Protein AF-A0A376F8F1-F1 (afdb_monomer_lite)

Foldseek 3Di:
DADPVRDDDDDDDPVVVVPDDFAKDKDKDWDADPVGDIDMDIDIDGDDPDDKDKDKDQKPNVVDDDPVNVPDDIDIDTDIPPDDDDDD

Secondary structure (DSSP, 8-state):
---TTS-------HHHHTTPPSEEEEEEEEEE-TTS-EEEEEEEEEE--PPPEEEEPPTTTTS---TTGGGS-----EEEESPPPPP-

Radius of gyration: 25.8 Å; chains: 1; bounding box: 56×26×68 Å

Structure (mmCIF, N/CA/C/O backbone):
data_AF-A0A376F8F1-F1
#
_entry.id   AF-A0A376F8F1-F1
#
loop_
_atom_site.group_PDB
_atom_site.id
_atom_site.type_symbol
_atom_site.label_atom_id
_atom_site.label_alt_id
_atom_site.label_comp_id
_atom_site.label_asym_id
_atom_site.label_entity_id
_atom_site.label_seq_id
_atom_site.pdbx_PDB_ins_code
_atom_site.Cartn_x
_atom_site.Cartn_y
_atom_site.Cartn_z
_atom_site.occupancy
_atom_site.B_iso_or_equiv
_atom_site.auth_seq_id
_atom_site.auth_comp_id
_atom_site.auth_asym_id
_atom_site.auth_atom_id
_atom_site.pdbx_PDB_model_num
ATOM 1 N N . MET A 1 1 ? 8.571 2.077 -29.474 1.00 64.94 1 MET A N 1
ATOM 2 C CA . MET A 1 1 ? 9.594 2.825 -30.241 1.00 64.94 1 MET A CA 1
ATOM 3 C C . MET A 1 1 ? 10.086 3.966 -29.371 1.00 64.94 1 MET A C 1
ATOM 5 O O . MET A 1 1 ? 9.281 4.485 -28.609 1.00 64.94 1 MET A O 1
ATOM 9 N N . LEU A 1 2 ? 11.376 4.293 -29.448 1.00 82.62 2 LEU A N 1
ATOM 10 C CA . LEU A 1 2 ? 11.977 5.438 -28.763 1.00 82.62 2 LEU A CA 1
ATOM 11 C C . LEU A 1 2 ? 11.727 6.705 -29.592 1.00 82.62 2 LEU A C 1
ATOM 13 O O . LEU A 1 2 ? 11.845 6.644 -30.818 1.00 82.62 2 LEU A O 1
ATOM 17 N N . ASP A 1 3 ? 11.383 7.823 -28.963 1.00 86.19 3 ASP A N 1
ATOM 18 C CA . ASP A 1 3 ? 11.376 9.122 -29.634 1.00 86.19 3 ASP A CA 1
ATOM 19 C C . ASP A 1 3 ? 12.793 9.726 -29.702 1.00 86.19 3 ASP A C 1
ATOM 21 O O . ASP A 1 3 ? 13.757 9.190 -29.150 1.00 86.19 3 ASP A O 1
ATOM 25 N N . ALA A 1 4 ? 12.936 10.857 -30.397 1.00 85.06 4 ALA A N 1
ATOM 26 C CA . ALA A 1 4 ? 14.224 11.538 -30.546 1.00 85.06 4 ALA A CA 1
ATOM 27 C C . ALA A 1 4 ? 14.801 12.080 -29.219 1.00 85.06 4 ALA A C 1
ATOM 29 O O . ALA A 1 4 ? 15.971 12.455 -29.178 1.00 85.06 4 ALA A O 1
ATOM 30 N N . ALA A 1 5 ? 13.999 12.123 -28.152 1.00 86.81 5 ALA A N 1
ATOM 31 C CA . ALA A 1 5 ? 14.392 12.550 -26.813 1.00 86.81 5 ALA A CA 1
ATOM 32 C C . ALA A 1 5 ? 14.674 11.368 -25.864 1.00 86.81 5 ALA A C 1
ATOM 34 O O . ALA A 1 5 ? 15.035 11.592 -24.711 1.00 86.81 5 ALA A O 1
ATOM 35 N N . GLY A 1 6 ? 14.553 10.118 -26.326 1.00 84.31 6 GLY A N 1
ATOM 36 C CA . GLY A 1 6 ? 14.784 8.942 -25.490 1.00 84.31 6 GLY A CA 1
ATOM 37 C C . GLY A 1 6 ? 13.557 8.470 -24.704 1.00 84.31 6 GLY A C 1
ATOM 38 O O . GLY A 1 6 ? 13.692 7.601 -23.840 1.00 84.31 6 GLY A O 1
ATOM 39 N N . ASN A 1 7 ? 12.361 8.989 -24.991 1.00 88.75 7 ASN A N 1
ATOM 40 C CA . ASN A 1 7 ? 11.135 8.527 -24.346 1.00 88.75 7 ASN A CA 1
ATOM 41 C C . ASN A 1 7 ? 10.533 7.350 -25.103 1.00 88.75 7 ASN A C 1
ATOM 43 O O . ASN A 1 7 ? 10.590 7.256 -26.329 1.00 88.75 7 ASN A O 1
ATOM 47 N N . TRP A 1 8 ? 9.899 6.455 -24.365 1.00 88.75 8 TRP A N 1
ATOM 48 C CA . TRP A 1 8 ? 9.186 5.317 -24.917 1.00 88.75 8 TRP A CA 1
ATOM 49 C C . TRP A 1 8 ? 7.965 5.023 -24.051 1.00 88.75 8 TRP A C 1
ATOM 51 O O . TRP A 1 8 ? 7.893 5.408 -22.886 1.00 88.75 8 TRP A O 1
ATOM 61 N N . SER A 1 9 ? 6.990 4.338 -24.637 1.00 89.94 9 SER A N 1
ATOM 62 C CA . SER A 1 9 ? 5.803 3.870 -23.932 1.00 89.94 9 SER A CA 1
ATOM 63 C C . SER A 1 9 ? 5.436 2.475 -24.417 1.00 89.94 9 SER A C 1
ATOM 65 O O . SER A 1 9 ? 5.670 2.120 -25.579 1.00 89.94 9 SER A O 1
ATOM 67 N N . VAL A 1 10 ? 4.873 1.686 -23.510 1.00 89.69 10 VAL A N 1
ATOM 68 C CA . VAL A 1 10 ? 4.316 0.365 -23.779 1.00 89.69 10 VAL A CA 1
ATOM 69 C C . VAL A 1 10 ? 3.016 0.224 -22.997 1.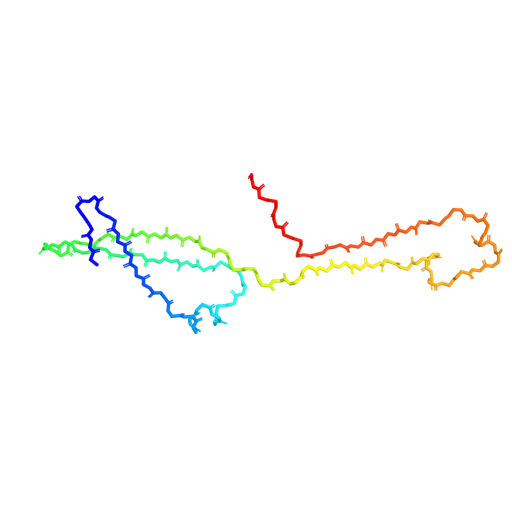00 89.69 10 VAL A C 1
ATOM 71 O O . VAL A 1 10 ? 2.938 0.601 -21.829 1.00 89.69 10 VAL A O 1
ATOM 74 N N . GLY A 1 11 ? 1.982 -0.299 -23.651 1.00 90.81 11 GLY A N 1
ATOM 75 C CA . GLY A 1 11 ? 0.732 -0.631 -22.981 1.00 90.81 11 GLY A CA 1
ATOM 76 C C . GLY A 1 11 ? 0.878 -1.923 -22.183 1.00 90.81 11 GLY A C 1
ATOM 77 O O . GLY A 1 11 ? 1.432 -2.901 -22.684 1.00 90.81 11 GLY A O 1
ATOM 78 N N . VAL A 1 12 ? 0.342 -1.939 -20.965 1.00 90.12 12 VAL A N 1
ATOM 79 C CA . VAL A 1 12 ? 0.230 -3.147 -20.142 1.00 90.12 12 VAL A CA 1
ATOM 80 C C . VAL A 1 12 ? -1.235 -3.598 -20.146 1.00 90.12 12 VAL A C 1
ATOM 82 O O . VAL A 1 12 ? -2.111 -2.772 -19.882 1.00 90.12 12 VAL A O 1
ATOM 85 N N . PRO A 1 13 ? -1.547 -4.870 -20.463 1.00 95.12 13 PRO A N 1
ATOM 86 C CA . PRO A 1 13 ? -2.923 -5.356 -20.443 1.00 95.12 13 PRO A CA 1
ATOM 87 C C . PRO A 1 13 ? -3.567 -5.212 -19.061 1.00 95.12 13 PRO A C 1
ATOM 89 O O . PRO 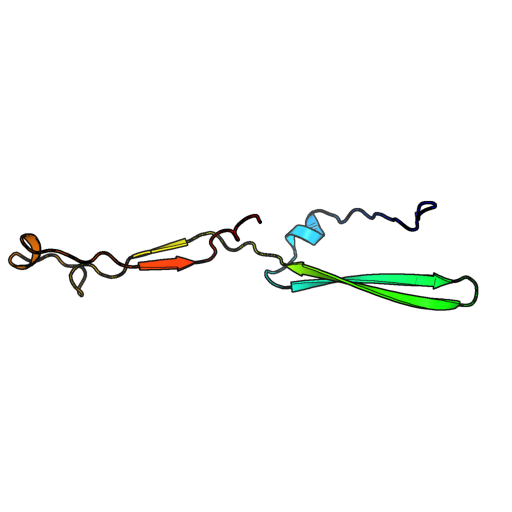A 1 13 ? -2.935 -5.493 -18.044 1.00 95.12 13 PRO A O 1
ATOM 92 N N . ALA A 1 14 ? -4.857 -4.870 -19.023 1.00 92.81 14 ALA A N 1
ATOM 93 C CA . ALA A 1 14 ? -5.598 -4.716 -17.768 1.00 92.81 14 ALA A CA 1
ATOM 94 C C . ALA A 1 14 ? -5.572 -5.987 -16.899 1.00 92.81 14 ALA A C 1
ATOM 96 O O . ALA A 1 14 ? -5.495 -5.883 -15.682 1.00 92.81 14 ALA A O 1
ATOM 97 N N . SER A 1 15 ? -5.556 -7.174 -17.518 1.00 95.00 15 SER A N 1
ATOM 98 C CA . SER A 1 15 ? -5.469 -8.459 -16.813 1.00 95.00 15 SER A CA 1
ATOM 99 C C . SER A 1 15 ? -4.157 -8.655 -16.051 1.00 95.00 15 SER A C 1
ATOM 101 O O . SER A 1 15 ? -4.132 -9.365 -15.050 1.00 95.00 15 SER A O 1
ATOM 103 N N . VAL A 1 16 ? -3.064 -8.045 -16.523 1.00 91.69 16 VAL A N 1
ATOM 104 C CA . VAL A 1 16 ? -1.770 -8.059 -15.826 1.00 91.69 16 VAL A CA 1
ATOM 105 C C . VAL A 1 16 ? -1.839 -7.138 -14.613 1.00 91.69 16 VAL A C 1
ATOM 107 O O . VAL A 1 16 ? -1.426 -7.534 -13.531 1.00 91.69 16 VAL A O 1
ATOM 110 N N . ILE A 1 17 ? -2.424 -5.947 -14.777 1.00 90.56 17 ILE A N 1
ATOM 111 C CA . ILE A 1 17 ? -2.592 -4.975 -13.689 1.00 90.56 17 ILE A CA 1
ATOM 112 C C . ILE A 1 17 ? -3.511 -5.524 -12.591 1.00 90.56 17 ILE A C 1
ATOM 114 O O . ILE A 1 17 ? -3.165 -5.450 -11.418 1.00 90.56 17 ILE A O 1
ATOM 118 N N . SER A 1 18 ? -4.638 -6.143 -12.954 1.00 89.12 18 SER A N 1
ATOM 119 C CA . SER A 1 18 ? -5.572 -6.742 -11.989 1.00 89.12 18 SER A CA 1
ATOM 120 C C . SER A 1 18 ? -5.012 -7.961 -11.250 1.00 89.12 18 SER A C 1
ATOM 122 O O . SER A 1 18 ? -5.631 -8.427 -10.301 1.00 89.12 18 SER A O 1
ATOM 124 N N . GLY A 1 19 ? -3.899 -8.528 -11.724 1.00 91.44 19 GLY A N 1
ATOM 125 C CA . GLY A 1 19 ? -3.229 -9.665 -11.095 1.00 91.44 19 GLY A CA 1
ATOM 126 C C . GLY A 1 19 ? -2.118 -9.275 -10.118 1.00 91.44 19 GLY A C 1
ATOM 127 O O . GLY A 1 19 ? -1.492 -10.169 -9.553 1.00 91.44 19 GLY A O 1
ATOM 128 N N . LEU A 1 20 ? -1.831 -7.981 -9.946 1.00 92.94 20 LEU A N 1
ATOM 129 C CA . LEU A 1 20 ? -0.813 -7.516 -9.007 1.00 92.94 20 LEU A CA 1
ATOM 130 C C . LEU A 1 20 ? -1.332 -7.618 -7.570 1.00 92.94 20 LEU A C 1
ATOM 132 O O . LEU A 1 20 ? -2.443 -7.187 -7.273 1.00 92.94 20 LEU A O 1
ATOM 136 N N . SER A 1 21 ? -0.509 -8.169 -6.682 1.00 93.00 21 SER A N 1
ATOM 137 C CA . SER A 1 21 ? -0.752 -8.119 -5.240 1.00 93.00 21 SER A CA 1
ATOM 138 C C . SER A 1 21 ? -0.381 -6.750 -4.678 1.00 93.00 21 SER A C 1
ATOM 140 O O . SER A 1 21 ? 0.507 -6.085 -5.217 1.00 93.00 21 SER A O 1
ATOM 142 N N . ASP A 1 22 ? -0.996 -6.380 -3.554 1.00 91.38 22 ASP A N 1
ATOM 143 C CA . ASP A 1 22 ? -0.594 -5.202 -2.786 1.00 91.38 22 ASP A CA 1
ATOM 144 C C . ASP A 1 22 ? 0.894 -5.252 -2.407 1.00 91.38 22 ASP A C 1
ATOM 146 O O . ASP A 1 22 ? 1.457 -6.315 -2.114 1.00 91.38 22 ASP A O 1
ATOM 150 N N . GLY A 1 23 ? 1.521 -4.077 -2.391 1.00 90.50 23 GLY A N 1
ATOM 151 C CA . GLY A 1 23 ? 2.934 -3.884 -2.087 1.00 90.50 23 GLY A CA 1
ATOM 152 C C . GLY A 1 23 ? 3.730 -3.287 -3.246 1.00 90.50 23 GLY A C 1
ATOM 153 O O . GLY A 1 23 ? 3.191 -2.708 -4.189 1.00 90.50 23 GLY A O 1
ATOM 154 N N . THR A 1 24 ? 5.055 -3.389 -3.150 1.00 94.56 24 THR A N 1
ATOM 155 C CA . THR A 1 24 ? 5.968 -2.785 -4.125 1.00 94.56 24 THR A CA 1
ATOM 156 C C . THR A 1 24 ? 6.156 -3.683 -5.342 1.00 94.56 24 THR A C 1
ATOM 158 O O . THR A 1 24 ? 6.657 -4.802 -5.237 1.00 94.56 24 THR A O 1
ATOM 161 N N . VAL A 1 25 ? 5.849 -3.141 -6.516 1.00 94.56 25 VAL A N 1
ATOM 162 C CA . VAL A 1 25 ? 6.148 -3.721 -7.825 1.00 94.56 25 VAL A CA 1
ATOM 163 C C . VAL A 1 25 ? 7.323 -2.966 -8.441 1.00 94.56 25 VAL A C 1
ATOM 165 O O . VAL A 1 25 ? 7.273 -1.749 -8.610 1.00 94.56 25 VAL A O 1
ATOM 168 N N . THR A 1 26 ? 8.388 -3.679 -8.806 1.00 94.94 26 THR A N 1
ATOM 169 C CA . THR A 1 26 ? 9.547 -3.085 -9.486 1.00 94.94 26 THR A CA 1
ATOM 170 C C . THR A 1 26 ? 9.424 -3.246 -10.997 1.00 94.94 26 THR A C 1
ATOM 172 O O . THR A 1 26 ? 9.396 -4.357 -11.526 1.00 94.94 26 THR A O 1
ATOM 175 N N . VAL A 1 27 ? 9.393 -2.119 -11.700 1.00 92.75 27 VAL A N 1
ATOM 176 C CA . VAL A 1 27 ? 9.481 -2.032 -13.156 1.00 92.75 27 VAL A CA 1
ATOM 177 C C . VAL A 1 27 ? 10.949 -1.913 -13.545 1.00 92.75 27 VAL A C 1
ATOM 179 O O . VAL A 1 27 ? 11.636 -1.013 -13.070 1.00 92.75 27 VAL A O 1
ATOM 182 N N . THR A 1 28 ? 11.420 -2.779 -14.440 1.00 94.00 28 THR A N 1
ATOM 183 C CA . THR A 1 28 ? 12.796 -2.756 -14.959 1.00 94.00 28 THR A CA 1
ATOM 184 C C . THR A 1 28 ? 12.782 -2.521 -16.462 1.00 94.00 28 THR A C 1
ATOM 186 O O . THR A 1 28 ? 12.089 -3.220 -17.199 1.00 94.00 28 THR A O 1
ATOM 189 N N . ALA A 1 29 ? 13.586 -1.568 -16.921 1.00 92.38 29 ALA A N 1
ATOM 190 C CA . ALA A 1 29 ? 13.841 -1.306 -18.330 1.00 92.38 29 ALA A CA 1
ATOM 191 C C . ALA A 1 29 ? 15.313 -1.580 -18.654 1.00 92.38 29 ALA A C 1
ATOM 193 O O . ALA A 1 29 ? 16.197 -1.265 -17.858 1.00 92.38 29 ALA A O 1
ATOM 194 N N . SER A 1 30 ? 15.576 -2.152 -19.828 1.00 92.50 30 SER A N 1
ATOM 195 C CA . SER A 1 30 ? 16.923 -2.465 -20.309 1.00 92.50 30 SER A CA 1
ATOM 196 C C . SER A 1 30 ? 17.097 -1.967 -21.737 1.00 92.50 30 SER A C 1
ATOM 198 O O . SER A 1 30 ? 16.199 -2.137 -22.564 1.00 92.50 30 SER A O 1
ATOM 200 N N . VAL A 1 31 ? 18.255 -1.381 -22.029 1.00 90.19 31 VAL A N 1
ATOM 201 C CA . VAL A 1 31 ? 18.638 -0.901 -23.362 1.00 90.19 31 VAL A CA 1
ATOM 202 C C . VAL A 1 31 ? 19.978 -1.517 -23.729 1.00 90.19 31 VAL A C 1
ATOM 204 O O . VAL A 1 31 ? 20.920 -1.446 -22.943 1.00 90.19 31 VAL A O 1
ATOM 207 N N . THR A 1 32 ? 20.064 -2.093 -24.926 1.00 92.12 32 THR A N 1
ATOM 208 C CA . THR A 1 32 ? 21.303 -2.640 -25.489 1.00 92.12 32 THR A CA 1
ATOM 209 C C . THR A 1 32 ? 21.690 -1.840 -26.729 1.00 92.12 32 THR A C 1
ATOM 211 O O . THR A 1 32 ? 20.845 -1.613 -27.598 1.00 92.12 32 THR A O 1
ATOM 214 N N . ASP A 1 33 ? 22.940 -1.382 -26.807 1.00 90.25 33 ASP A N 1
ATOM 215 C CA . ASP A 1 33 ? 23.458 -0.655 -27.969 1.00 90.25 33 ASP A CA 1
ATOM 216 C C . ASP A 1 33 ? 23.893 -1.600 -29.108 1.00 90.25 33 ASP A C 1
ATOM 218 O O . ASP A 1 33 ? 23.921 -2.824 -28.968 1.00 90.25 33 ASP A O 1
ATOM 222 N N . ALA A 1 34 ? 24.249 -1.031 -30.264 1.00 91.94 34 ALA A N 1
ATOM 223 C CA . ALA A 1 34 ? 24.670 -1.806 -31.435 1.00 91.94 34 ALA A CA 1
ATOM 224 C C . ALA A 1 34 ? 26.002 -2.557 -31.241 1.00 91.94 34 ALA A C 1
ATOM 226 O O . ALA A 1 34 ? 26.288 -3.490 -31.990 1.00 91.94 34 ALA A O 1
ATOM 227 N N . ALA A 1 35 ? 26.813 -2.155 -30.257 1.00 94.62 35 ALA A N 1
ATOM 228 C CA . ALA A 1 35 ? 28.057 -2.826 -29.893 1.00 94.62 35 ALA A CA 1
ATOM 229 C C . ALA A 1 35 ? 27.834 -3.967 -28.878 1.00 94.62 35 ALA A C 1
ATOM 231 O O . ALA A 1 35 ? 28.766 -4.720 -28.599 1.00 94.62 35 ALA A O 1
ATOM 232 N N . GLY A 1 36 ? 26.611 -4.122 -28.355 1.00 95.50 36 GLY A N 1
ATOM 233 C CA . GLY A 1 36 ? 26.229 -5.157 -27.395 1.00 95.50 36 GLY A CA 1
ATOM 234 C C . GLY A 1 36 ? 26.316 -4.731 -25.926 1.00 95.50 36 GLY A C 1
ATOM 235 O O . GLY A 1 36 ? 26.086 -5.563 -25.045 1.00 95.50 36 GLY A O 1
ATOM 236 N N . ASN A 1 37 ? 26.611 -3.464 -25.622 1.00 94.56 37 ASN A N 1
ATOM 237 C CA . ASN A 1 37 ? 26.617 -2.982 -24.239 1.00 94.56 37 ASN A CA 1
ATOM 238 C C . ASN A 1 37 ? 25.184 -2.815 -23.740 1.00 94.56 37 ASN A C 1
ATOM 240 O O . ASN A 1 37 ? 24.338 -2.298 -24.465 1.00 94.56 37 ASN A O 1
ATOM 244 N N . THR A 1 38 ? 24.916 -3.211 -22.494 1.00 95.31 38 THR A N 1
ATOM 245 C CA . THR A 1 38 ? 23.575 -3.125 -21.899 1.00 95.31 38 THR A CA 1
ATOM 246 C C . THR A 1 38 ? 23.565 -2.228 -20.666 1.00 95.31 38 THR A C 1
ATOM 248 O O . THR A 1 38 ? 24.428 -2.352 -19.799 1.00 95.31 38 THR A O 1
ATOM 251 N N . GLY A 1 39 ? 22.566 -1.351 -20.581 1.00 92.62 39 GLY A N 1
ATOM 252 C CA . GLY A 1 39 ? 22.255 -0.543 -19.404 1.00 92.62 39 GLY A CA 1
ATOM 253 C C . GLY A 1 39 ? 20.827 -0.794 -18.924 1.00 92.62 39 GLY A C 1
ATOM 254 O O . GLY A 1 39 ? 19.930 -1.044 -19.730 1.00 92.62 39 GLY A O 1
ATOM 255 N N . THR A 1 40 ? 20.610 -0.714 -17.612 1.00 94.88 40 THR A N 1
ATOM 256 C CA . THR A 1 40 ? 19.311 -0.975 -16.973 1.00 94.88 40 THR A CA 1
ATOM 257 C C . THR A 1 40 ? 18.880 0.175 -16.073 1.00 94.88 40 THR A C 1
ATOM 259 O O . THR A 1 40 ? 19.716 0.784 -15.407 1.00 94.88 40 THR A O 1
ATOM 262 N N . GLY A 1 41 ? 17.574 0.418 -15.991 1.00 93.81 41 GLY A N 1
ATOM 263 C CA . GLY A 1 41 ? 16.956 1.327 -15.028 1.00 93.81 41 GLY A CA 1
ATOM 264 C C . GLY A 1 41 ? 15.750 0.674 -14.361 1.00 93.81 41 GLY A C 1
ATOM 265 O O . GLY A 1 41 ? 15.076 -0.155 -14.972 1.00 93.81 41 GLY A O 1
ATOM 266 N N . THR A 1 42 ? 15.475 1.044 -13.113 1.00 96.00 42 THR A N 1
ATOM 267 C CA . THR A 1 42 ? 14.345 0.515 -12.341 1.00 96.00 42 THR A CA 1
ATOM 268 C C . THR A 1 42 ? 13.473 1.630 -11.788 1.00 96.00 42 THR A C 1
ATOM 270 O O . THR A 1 42 ? 13.978 2.693 -11.427 1.00 96.00 42 THR A O 1
ATOM 273 N N . HIS A 1 43 ? 12.179 1.364 -11.653 1.00 94.62 43 HIS A N 1
ATOM 274 C CA . HIS A 1 43 ? 11.223 2.245 -10.998 1.00 94.62 43 HIS A CA 1
ATOM 275 C C . HIS A 1 43 ? 10.264 1.420 -10.142 1.00 94.62 43 HIS A C 1
ATOM 277 O O . HIS A 1 43 ? 9.774 0.386 -10.588 1.00 94.62 43 HIS A O 1
ATOM 283 N N . ASN A 1 44 ? 9.998 1.864 -8.917 1.00 95.06 44 ASN A N 1
ATOM 284 C CA . ASN A 1 44 ? 9.066 1.183 -8.025 1.00 95.06 44 ASN A CA 1
ATOM 285 C C . ASN A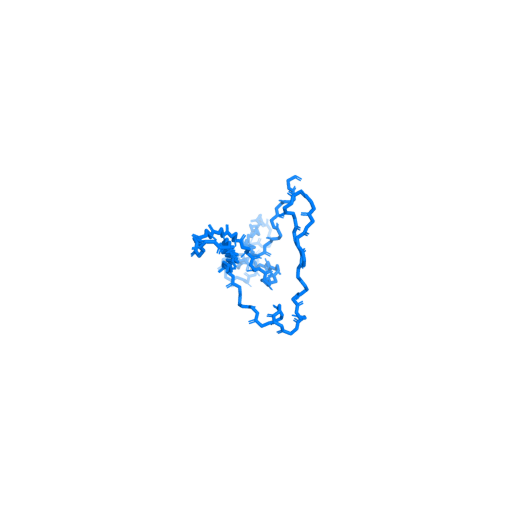 1 44 ? 7.681 1.815 -8.128 1.00 95.06 44 ASN A C 1
ATOM 287 O O . ASN A 1 44 ? 7.556 3.036 -8.170 1.00 95.06 44 ASN A O 1
ATOM 291 N N . VAL A 1 45 ? 6.659 0.968 -8.117 1.00 91.94 45 VAL A N 1
ATOM 292 C CA . VAL A 1 45 ? 5.248 1.343 -8.050 1.00 91.94 45 VAL A CA 1
ATOM 293 C C . VAL A 1 45 ? 4.650 0.655 -6.832 1.00 91.94 45 VAL A C 1
ATOM 295 O O . VAL A 1 45 ? 4.889 -0.532 -6.624 1.00 91.94 45 VAL A O 1
ATOM 298 N N . THR A 1 46 ? 3.877 1.381 -6.034 1.00 91.56 46 THR A N 1
ATOM 299 C CA . THR A 1 46 ? 3.117 0.791 -4.928 1.00 91.56 46 THR A CA 1
ATOM 300 C C . THR A 1 46 ? 1.719 0.447 -5.416 1.00 91.56 46 THR A C 1
ATOM 302 O O . THR A 1 46 ? 1.034 1.294 -5.990 1.00 91.56 46 THR A O 1
ATOM 305 N N . VAL A 1 47 ? 1.307 -0.797 -5.195 1.00 91.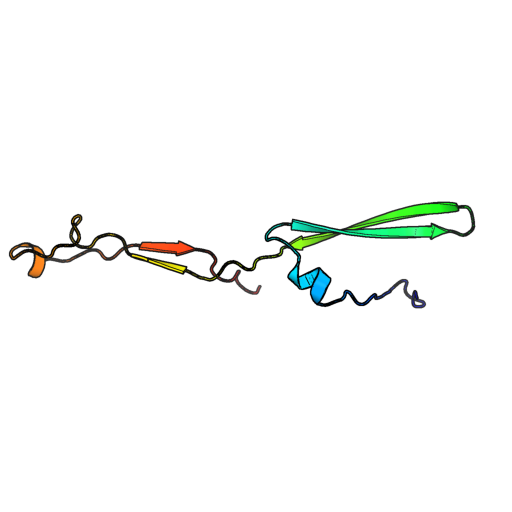31 47 VAL A N 1
ATOM 306 C CA . VAL A 1 47 ? -0.074 -1.245 -5.362 1.00 91.31 47 VAL A CA 1
ATOM 307 C C . VAL A 1 47 ? -0.717 -1.251 -3.984 1.00 91.31 47 VAL A C 1
ATOM 309 O O . VAL A 1 47 ? -0.223 -1.917 -3.076 1.00 91.31 47 VAL A O 1
ATOM 312 N N . ASP A 1 48 ? -1.792 -0.487 -3.836 1.00 88.38 48 ASP A N 1
ATOM 313 C CA . ASP A 1 48 ? -2.615 -0.471 -2.632 1.00 88.38 48 ASP A CA 1
ATOM 314 C C . ASP A 1 48 ? -4.085 -0.572 -3.045 1.00 88.38 48 ASP A C 1
ATOM 316 O O . ASP A 1 48 ? -4.681 0.375 -3.566 1.00 88.38 48 ASP A O 1
ATOM 320 N N . THR A 1 49 ? -4.641 -1.769 -2.880 1.00 87.69 49 THR A N 1
ATOM 321 C CA . THR A 1 49 ? -6.063 -2.067 -3.081 1.00 87.69 49 THR A CA 1
ATOM 322 C C . THR A 1 49 ? -6.820 -2.177 -1.757 1.00 87.69 49 THR A C 1
ATOM 324 O O . THR A 1 49 ? -8.003 -2.538 -1.743 1.00 87.69 49 THR A O 1
ATOM 327 N N . GLY A 1 50 ? -6.166 -1.836 -0.642 1.00 88.00 50 GLY A N 1
ATOM 328 C CA . GLY A 1 50 ? -6.748 -1.850 0.687 1.00 88.00 50 GLY A CA 1
ATOM 329 C C . GLY A 1 50 ? -7.955 -0.922 0.773 1.00 88.00 50 GLY A C 1
ATOM 330 O O . GLY A 1 50 ? -7.878 0.274 0.501 1.00 88.00 50 GLY A O 1
ATOM 331 N N . LEU A 1 51 ? -9.103 -1.466 1.182 1.00 89.56 51 LEU A N 1
ATOM 332 C CA . LEU A 1 51 ? -10.287 -0.645 1.414 1.00 89.56 51 LEU A CA 1
ATOM 333 C C . LEU A 1 51 ? -10.122 0.173 2.703 1.00 89.56 51 LEU A C 1
ATOM 335 O O . LEU A 1 51 ? -9.739 -0.405 3.732 1.00 89.56 51 LEU A O 1
ATOM 339 N N . PRO A 1 52 ? -10.490 1.470 2.693 1.00 92.25 52 PRO A N 1
ATOM 340 C CA . PRO A 1 52 ? -10.566 2.266 3.905 1.00 92.25 52 PRO A CA 1
ATOM 341 C C . PRO A 1 52 ? -11.500 1.617 4.920 1.00 92.25 52 PRO A C 1
ATOM 343 O O . PRO A 1 52 ? -12.611 1.195 4.587 1.00 92.25 52 PRO A O 1
ATOM 346 N N . SER A 1 53 ? -11.065 1.562 6.174 1.00 94.38 53 SER A N 1
ATOM 347 C CA . SER A 1 53 ? -11.861 0.997 7.260 1.00 94.38 53 SER A CA 1
ATOM 348 C C . SER A 1 53 ? -11.782 1.842 8.523 1.00 94.38 53 SER A C 1
ATOM 350 O O . SER A 1 53 ? -10.791 2.529 8.786 1.00 94.38 53 SER A O 1
ATOM 352 N N . VAL A 1 54 ? -12.858 1.781 9.305 1.00 95.81 54 VAL A N 1
ATOM 353 C CA . VAL A 1 54 ? -12.983 2.411 10.620 1.00 95.81 54 VAL A CA 1
ATOM 354 C C . VAL A 1 54 ? -13.591 1.391 11.572 1.00 95.81 54 VAL A C 1
ATOM 356 O O . VAL A 1 54 ? -14.565 0.720 11.226 1.00 95.81 54 VAL A O 1
ATOM 359 N N . ALA A 1 55 ? -13.028 1.288 12.770 1.00 96.69 55 ALA A N 1
ATOM 360 C CA . ALA A 1 55 ? -13.522 0.433 13.839 1.00 96.69 55 ALA A CA 1
ATOM 361 C C . ALA A 1 55 ? -13.655 1.238 15.132 1.00 96.69 55 ALA A C 1
ATOM 363 O O . ALA A 1 55 ? -12.824 2.098 15.421 1.00 96.69 55 ALA A O 1
ATOM 364 N N . PHE A 1 56 ? -14.683 0.937 15.922 1.00 96.69 56 PHE A N 1
ATOM 365 C CA . PHE A 1 56 ? -14.895 1.537 17.237 1.00 96.69 56 PHE A CA 1
ATOM 366 C C . PHE A 1 56 ? -14.510 0.551 18.338 1.00 96.69 56 PHE A C 1
ATOM 368 O O . PHE A 1 56 ? -14.774 -0.648 18.233 1.00 96.69 56 PHE A O 1
ATOM 375 N N . ASN A 1 57 ? -13.909 1.070 19.404 1.00 97.31 57 ASN A N 1
ATOM 376 C CA . ASN A 1 57 ? -13.694 0.328 20.639 1.00 97.31 57 ASN A CA 1
ATOM 377 C C . ASN A 1 57 ? -15.009 0.208 21.420 1.00 97.31 57 ASN A C 1
ATOM 379 O O . ASN A 1 57 ? -15.967 0.944 21.174 1.00 97.31 57 ASN A O 1
ATOM 383 N N . ALA A 1 58 ? -15.033 -0.698 22.398 1.00 96.31 58 ALA A N 1
ATOM 384 C CA . ALA A 1 58 ? -16.153 -0.819 23.321 1.00 96.31 58 ALA A CA 1
ATOM 385 C C . ALA A 1 58 ? -16.425 0.520 24.025 1.00 96.31 58 ALA A C 1
ATOM 387 O O . ALA A 1 58 ? -15.524 1.128 24.610 1.00 96.31 58 ALA A O 1
ATOM 388 N N . ILE A 1 59 ? -17.683 0.953 23.996 1.00 95.00 59 ILE A N 1
ATOM 389 C CA . ILE A 1 59 ? -18.166 2.032 24.864 1.00 95.00 59 ILE A CA 1
ATOM 390 C C . ILE A 1 59 ? -18.307 1.471 26.282 1.00 95.00 59 ILE A C 1
ATOM 392 O O . ILE A 1 59 ? -18.423 0.260 26.430 1.00 95.00 59 ILE A O 1
ATOM 396 N N . SER A 1 60 ? -18.204 2.318 27.311 1.00 95.56 60 SER A N 1
ATOM 397 C CA . SER A 1 60 ? -18.258 1.928 28.739 1.00 95.56 60 SER A CA 1
ATOM 398 C C . SER A 1 60 ? -17.252 0.845 29.181 1.00 95.56 60 SER A C 1
ATOM 400 O O . SER A 1 60 ? -17.295 0.388 30.314 1.00 95.56 60 SER A O 1
ATOM 402 N N . GLY A 1 61 ? -16.296 0.453 28.329 1.00 92.00 61 GLY A N 1
ATOM 403 C CA . GLY A 1 61 ? -15.307 -0.598 28.600 1.00 92.00 61 GLY A CA 1
ATOM 404 C C . GLY A 1 61 ? -15.817 -2.027 28.381 1.00 92.00 61 GLY A C 1
ATOM 405 O O . GLY A 1 61 ? -15.019 -2.903 28.053 1.00 92.00 61 GLY A O 1
ATOM 406 N N . ASP A 1 62 ? -17.126 -2.257 28.487 1.00 95.12 62 ASP A N 1
ATOM 407 C CA . ASP A 1 62 ? -17.779 -3.565 28.331 1.00 95.12 62 ASP A CA 1
ATOM 408 C C . ASP A 1 62 ? -18.846 -3.601 27.222 1.00 95.12 62 ASP A C 1
ATOM 410 O O . ASP A 1 62 ? -19.478 -4.633 26.990 1.00 95.12 62 ASP A O 1
ATOM 414 N N . ASN A 1 63 ? -19.019 -2.490 26.504 1.00 96.00 63 ASN A N 1
ATOM 415 C CA . ASN A 1 63 ? -20.020 -2.299 25.461 1.00 96.00 63 ASN A CA 1
ATOM 416 C C . ASN A 1 63 ? -21.474 -2.411 25.964 1.00 96.00 63 ASN A C 1
ATOM 418 O O . ASN A 1 63 ? -22.379 -2.717 25.181 1.00 96.00 63 ASN A O 1
ATOM 422 N N . VAL A 1 64 ? -21.711 -2.153 27.254 1.00 96.88 64 VAL A N 1
ATOM 423 C CA . VAL A 1 64 ? -23.040 -2.139 27.873 1.00 96.88 64 VAL A CA 1
ATOM 424 C C . VAL A 1 64 ? -23.204 -0.892 28.729 1.00 96.88 64 VAL A C 1
ATOM 426 O O . VAL A 1 64 ? -22.591 -0.745 29.775 1.00 96.88 64 VAL A O 1
ATO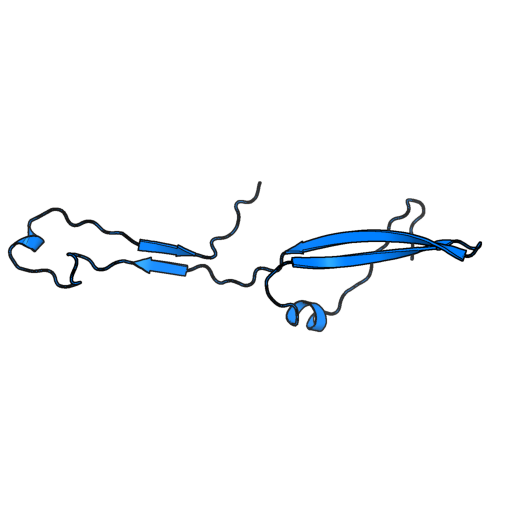M 429 N N . LEU A 1 65 ? -24.124 -0.017 28.328 1.00 96.94 65 LEU A N 1
ATOM 430 C CA . LEU A 1 65 ? -24.420 1.176 29.108 1.00 96.94 65 LEU A CA 1
ATOM 431 C C . LEU A 1 65 ? -25.300 0.849 30.323 1.00 96.94 65 LEU A C 1
ATOM 433 O O . LEU A 1 65 ? -26.448 0.419 30.160 1.00 96.94 65 LEU A O 1
ATOM 437 N N . ASN A 1 66 ? -24.812 1.119 31.534 1.00 96.00 66 ASN A N 1
ATOM 438 C CA . ASN A 1 66 ? -25.591 0.944 32.762 1.00 96.00 66 ASN A CA 1
ATOM 439 C C . ASN A 1 66 ? -26.192 2.260 33.311 1.00 96.00 66 ASN A C 1
ATOM 441 O O . ASN A 1 66 ? -26.027 3.357 32.773 1.00 96.00 66 ASN A O 1
ATOM 445 N N . ALA A 1 67 ? -26.965 2.145 34.398 1.00 97.00 67 ALA A N 1
ATOM 446 C CA . ALA A 1 67 ? -27.713 3.265 34.974 1.00 97.00 67 ALA A CA 1
ATOM 447 C C . ALA A 1 67 ? -26.837 4.347 35.626 1.00 97.00 67 ALA A C 1
ATOM 449 O O . ALA A 1 67 ? -27.307 5.476 35.769 1.00 97.00 67 ALA A O 1
ATOM 450 N N . VAL A 1 68 ? -25.609 4.009 36.026 1.00 95.81 68 VAL A N 1
ATOM 451 C CA . VAL A 1 68 ? -24.637 4.970 36.566 1.00 95.81 68 VAL A CA 1
ATOM 452 C C . VAL A 1 68 ? -23.971 5.716 35.413 1.00 95.81 68 VAL A C 1
ATOM 454 O O . VAL A 1 68 ? -23.899 6.942 35.426 1.00 95.81 68 VAL A O 1
ATOM 457 N N . GLU A 1 69 ? -23.558 4.984 34.383 1.00 96.69 69 GLU A N 1
ATOM 458 C CA . GLU A 1 69 ? -22.827 5.515 33.230 1.00 96.69 69 GLU A CA 1
ATOM 459 C C . GLU A 1 69 ? -23.669 6.417 32.327 1.00 96.69 69 GLU A C 1
ATOM 461 O O . GLU A 1 69 ? -23.143 7.376 31.774 1.00 96.69 69 GLU A O 1
ATOM 466 N N . LYS A 1 70 ? -24.984 6.182 32.202 1.00 94.25 70 LYS A N 1
ATOM 467 C CA . LYS A 1 70 ? -25.859 6.959 31.295 1.00 94.25 70 LYS A CA 1
ATOM 468 C C . LYS A 1 70 ? -25.933 8.467 31.582 1.00 94.25 70 LYS A C 1
ATOM 470 O O . LYS A 1 70 ? -26.520 9.201 30.793 1.00 94.25 70 LYS A O 1
ATOM 475 N N . GLY A 1 71 ? -25.453 8.902 32.748 1.00 93.94 71 GLY A N 1
ATOM 476 C CA . GLY A 1 71 ? -25.429 10.304 33.172 1.00 93.94 71 GLY A CA 1
ATOM 477 C C . GLY A 1 71 ? -24.022 10.886 33.297 1.00 93.94 71 GLY A C 1
ATOM 478 O O . GLY A 1 71 ? -23.884 11.958 33.878 1.00 93.94 71 GLY A O 1
ATOM 479 N N . GLN A 1 72 ? -22.999 10.170 32.830 1.00 95.75 72 GLN A N 1
ATOM 480 C CA . GLN A 1 72 ? -21.598 10.586 32.857 1.00 95.75 72 GLN A CA 1
ATOM 481 C C . GLN A 1 72 ? -21.075 10.785 31.430 1.00 95.75 72 GLN A C 1
ATOM 483 O O . GLN A 1 72 ? -21.678 10.313 30.464 1.00 95.75 72 GLN A O 1
ATOM 488 N N . ASP A 1 73 ? -19.929 11.451 31.303 1.00 96.44 73 ASP A N 1
ATOM 489 C CA . ASP A 1 73 ? -19.221 11.535 30.028 1.00 96.44 73 ASP A CA 1
ATOM 490 C C . ASP A 1 73 ? -18.690 10.152 29.627 1.00 96.44 73 ASP A C 1
ATOM 492 O O . ASP A 1 73 ? -18.063 9.449 30.423 1.00 96.44 73 ASP A O 1
ATOM 496 N N . LEU A 1 74 ? -18.913 9.770 28.368 1.00 95.38 74 LEU A N 1
ATOM 497 C CA . LEU A 1 74 ? -18.415 8.521 27.796 1.00 95.38 74 LEU A CA 1
ATOM 498 C C . LEU A 1 74 ? -17.395 8.817 26.703 1.00 95.38 74 LEU A C 1
ATOM 500 O O . LEU A 1 74 ? -17.640 9.616 25.799 1.00 95.38 74 LEU A O 1
ATOM 504 N N . SER A 1 75 ? -16.254 8.133 26.761 1.00 95.00 75 SER A N 1
ATOM 505 C CA . SER A 1 75 ? -15.247 8.216 25.708 1.00 95.00 75 SER A CA 1
ATOM 506 C C . SER A 1 75 ? -15.624 7.310 24.539 1.00 95.00 75 SER A C 1
ATOM 508 O O . SER A 1 75 ? -15.845 6.111 24.714 1.00 95.00 75 SER A O 1
ATOM 510 N N . VAL A 1 76 ? -15.657 7.887 23.340 1.00 95.50 76 VAL A N 1
ATOM 511 C CA . VAL A 1 76 ? -15.748 7.149 22.079 1.00 95.50 76 VAL A CA 1
ATOM 512 C C . VAL A 1 76 ? -14.358 7.127 21.465 1.00 95.50 76 VAL A C 1
ATOM 514 O O . VAL A 1 76 ? -13.739 8.171 21.265 1.00 95.50 76 VAL A O 1
ATOM 517 N N . SER A 1 77 ? -13.857 5.933 21.174 1.00 96.75 77 SER A N 1
ATOM 518 C CA . SER A 1 77 ? -12.534 5.744 20.583 1.00 96.75 77 SER A CA 1
ATOM 519 C C . SER A 1 77 ? -12.561 4.619 19.559 1.00 96.75 77 SER A C 1
ATOM 521 O O . SER A 1 77 ? -13.536 3.874 19.463 1.00 96.75 77 SER A O 1
ATOM 523 N N . GLY A 1 78 ? -11.500 4.513 18.767 1.00 96.56 78 GLY A N 1
ATOM 524 C CA . GLY A 1 78 ? -11.427 3.553 17.681 1.00 96.56 78 GLY A CA 1
ATOM 525 C C . GLY A 1 78 ? -10.125 3.650 16.905 1.00 96.56 78 GLY A C 1
ATOM 526 O O . GLY A 1 78 ? -9.207 4.378 17.292 1.00 96.56 78 GLY A O 1
ATOM 527 N N . THR A 1 79 ? -10.066 2.924 15.796 1.00 97.31 79 THR A N 1
ATOM 528 C CA . THR A 1 79 ? -8.946 2.930 14.855 1.00 97.31 79 THR A CA 1
ATOM 529 C C . THR A 1 79 ? -9.449 3.095 13.425 1.00 97.31 79 THR A C 1
ATOM 531 O O . THR A 1 79 ? -10.614 2.845 13.112 1.00 97.31 79 THR A O 1
ATOM 534 N N . SER A 1 80 ? -8.557 3.542 12.548 1.00 95.12 80 SER A N 1
ATOM 535 C CA . SER A 1 80 ? -8.777 3.565 11.103 1.00 95.12 80 SER A CA 1
ATOM 536 C C . SER A 1 80 ? -7.583 2.925 10.404 1.00 95.12 80 SER A C 1
ATOM 538 O O . SER A 1 80 ? -6.475 2.937 10.945 1.00 95.12 80 SER A O 1
ATOM 540 N N . ALA A 1 81 ? -7.816 2.337 9.234 1.00 92.00 81 ALA A N 1
ATOM 541 C CA . ALA A 1 81 ? -6.779 1.699 8.429 1.00 92.00 8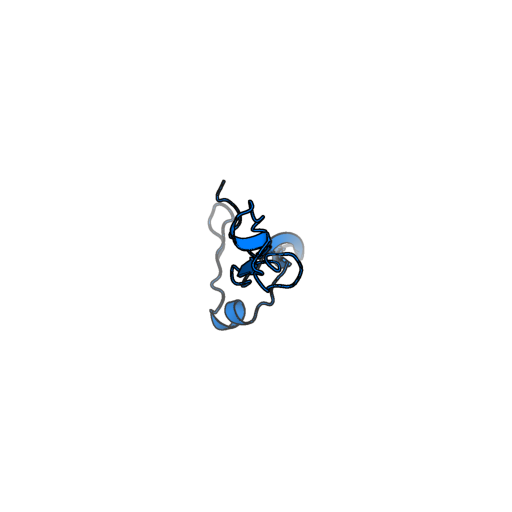1 ALA A CA 1
ATOM 542 C C . ALA A 1 81 ? -7.045 1.898 6.933 1.00 92.00 81 ALA A C 1
ATOM 544 O O . ALA A 1 81 ? -8.196 2.090 6.529 1.00 92.00 81 ALA A O 1
ATOM 545 N N . ASN A 1 82 ? -5.972 1.828 6.136 1.00 89.12 82 ASN A N 1
ATOM 546 C CA . ASN A 1 82 ? -5.978 1.974 4.673 1.00 89.12 82 ASN A CA 1
ATOM 547 C C . ASN A 1 82 ? -6.694 3.252 4.204 1.00 89.12 82 ASN A C 1
ATOM 549 O O . ASN A 1 82 ? -7.481 3.248 3.260 1.00 89.12 82 ASN A O 1
ATOM 553 N N . LEU A 1 83 ? -6.492 4.354 4.931 1.00 87.56 83 LEU A N 1
ATOM 554 C CA . LEU A 1 83 ? -6.955 5.658 4.473 1.00 87.56 83 LEU A CA 1
ATOM 555 C C . LEU A 1 83 ? -6.105 6.079 3.276 1.00 87.56 83 LEU A C 1
ATOM 557 O O . LEU A 1 83 ? -4.908 5.806 3.252 1.00 87.56 83 LEU A O 1
ATOM 561 N N . ALA A 1 84 ? -6.721 6.765 2.314 1.00 77.88 84 ALA A N 1
ATOM 562 C CA . ALA A 1 84 ? -5.994 7.298 1.172 1.00 77.88 84 ALA A CA 1
ATOM 563 C C . ALA A 1 84 ? -4.804 8.149 1.647 1.00 77.88 84 ALA A C 1
ATOM 565 O O . ALA A 1 84 ? -4.964 9.005 2.525 1.00 77.88 84 ALA A O 1
ATOM 566 N N . GLU A 1 85 ? -3.625 7.922 1.061 1.00 71.31 85 GLU A N 1
ATOM 567 C CA . GLU A 1 85 ? -2.487 8.814 1.270 1.00 71.31 85 GLU A CA 1
ATOM 568 C C . GLU A 1 85 ? -2.860 10.230 0.818 1.00 71.31 85 GLU A C 1
ATOM 570 O O . GLU A 1 85 ? -3.549 10.426 -0.189 1.00 71.31 85 GLU A O 1
ATOM 575 N N . ALA A 1 86 ? -2.439 11.232 1.594 1.00 63.62 86 ALA A N 1
ATOM 576 C CA . ALA A 1 86 ? -2.717 12.621 1.268 1.00 63.62 86 ALA A CA 1
ATOM 577 C C . ALA A 1 86 ? -2.117 12.953 -0.111 1.00 63.62 86 ALA A C 1
ATOM 579 O O . ALA A 1 86 ? -0.933 12.678 -0.334 1.00 63.62 86 ALA A O 1
ATOM 580 N N . PRO A 1 87 ? -2.892 13.553 -1.032 1.00 59.72 87 PRO A N 1
ATOM 581 C CA . PRO A 1 87 ? -2.322 14.079 -2.256 1.00 59.72 87 PRO A CA 1
ATOM 582 C C . PRO A 1 87 ? -1.467 15.279 -1.837 1.00 59.72 87 PRO A C 1
ATOM 584 O O . PRO A 1 87 ? -1.968 16.175 -1.157 1.00 59.72 87 PRO A O 1
ATOM 587 N N . TRP A 1 88 ? -0.172 15.246 -2.141 1.00 55.84 88 TRP A N 1
ATOM 588 C CA . TRP A 1 88 ? 0.725 16.396 -1.985 1.00 55.84 88 TRP A CA 1
ATOM 589 C C . TRP A 1 88 ? 0.115 17.678 -2.571 1.00 55.84 88 TRP A C 1
ATOM 591 O O . TRP A 1 88 ? -0.554 17.603 -3.628 1.00 55.84 88 TRP A O 1
#

Sequence (88 aa):
MLDAAGNWSVGVPASVISGLSDGTVTVTASVTDAAGNTGTGTHNVTVDTGLPSVAFNAISGDNVLNAVEKGQDLSVSGTSANLAEAPW

Organism: Enterobacter asburiae (NCBI:txid61645)

InterPro domains:
  IPR013783 Immunoglobulin-like fold [G3DSA:2.60.40.10] (1-50)
  IPR044016 Bacterial Ig-like domain 13 [PF19077] (3-49)

pLDDT: mean 91.01, std 7.83, range [55.84, 97.31]